Protein AF-A0A3B9C1Z8-F1 (afdb_monomer_lite)

Structure (mmCIF, N/CA/C/O backbone):
data_AF-A0A3B9C1Z8-F1
#
_entry.id   AF-A0A3B9C1Z8-F1
#
loop_
_atom_site.group_PDB
_atom_site.id
_atom_site.type_symbol
_atom_site.label_atom_id
_atom_site.label_alt_id
_atom_site.label_comp_id
_atom_site.label_asym_id
_atom_site.label_entity_id
_atom_site.label_seq_id
_atom_site.pdbx_PDB_ins_code
_atom_site.Cartn_x
_atom_site.Cartn_y
_atom_site.Cartn_z
_atom_site.occupancy
_atom_site.B_iso_or_equiv
_atom_site.auth_seq_id
_atom_site.auth_comp_id
_atom_site.auth_asym_id
_atom_site.auth_atom_id
_atom_site.pdbx_PDB_model_num
ATOM 1 N N . MET A 1 1 ? 46.042 3.396 -9.571 1.00 62.31 1 MET A N 1
ATOM 2 C CA . MET A 1 1 ? 45.270 3.796 -8.370 1.00 62.31 1 MET A CA 1
ATOM 3 C C . MET A 1 1 ? 44.103 4.730 -8.710 1.00 62.31 1 MET A C 1
ATOM 5 O O . MET A 1 1 ? 42.971 4.340 -8.475 1.00 62.31 1 MET A O 1
ATOM 9 N N . ILE A 1 2 ? 44.322 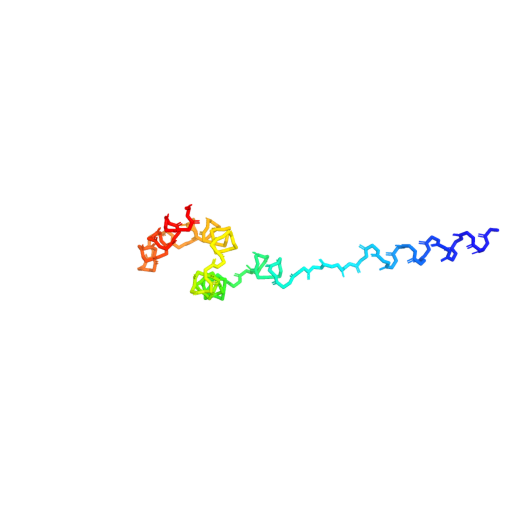5.874 -9.373 1.00 74.56 2 ILE A N 1
ATOM 10 C CA . ILE A 1 2 ? 43.256 6.833 -9.766 1.00 74.56 2 ILE A CA 1
ATOM 11 C C . ILE A 1 2 ? 42.130 6.252 -10.645 1.00 74.56 2 ILE A C 1
ATOM 13 O O . ILE A 1 2 ? 40.965 6.575 -10.440 1.00 74.56 2 ILE A O 1
ATOM 17 N N . ARG A 1 3 ? 42.442 5.345 -11.583 1.00 75.19 3 ARG A N 1
ATOM 18 C CA . ARG A 1 3 ? 41.423 4.711 -12.444 1.00 75.19 3 ARG A CA 1
ATOM 19 C C . ARG A 1 3 ? 40.437 3.832 -11.664 1.00 75.19 3 ARG A C 1
ATOM 21 O O . ARG A 1 3 ? 39.251 3.855 -11.957 1.00 75.19 3 ARG A O 1
ATOM 28 N N . ALA A 1 4 ? 40.913 3.113 -10.646 1.00 78.12 4 ALA A N 1
ATOM 29 C CA . ALA A 1 4 ? 40.058 2.298 -9.783 1.00 78.12 4 ALA A CA 1
ATOM 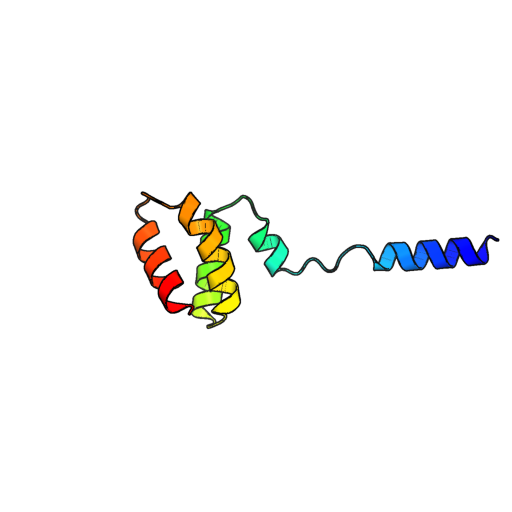30 C C . ALA A 1 4 ? 39.158 3.172 -8.895 1.00 78.12 4 ALA A C 1
ATOM 32 O O . ALA A 1 4 ? 37.993 2.850 -8.691 1.00 78.12 4 ALA A O 1
ATOM 33 N N . PHE A 1 5 ? 39.678 4.315 -8.438 1.00 83.00 5 PHE A N 1
ATOM 34 C CA . PHE A 1 5 ? 38.914 5.285 -7.655 1.00 83.00 5 PHE A CA 1
ATOM 35 C C . PHE A 1 5 ? 37.785 5.934 -8.472 1.00 83.00 5 PHE A C 1
ATOM 37 O O . PHE A 1 5 ? 36.672 6.077 -7.980 1.00 83.00 5 PHE A O 1
ATOM 44 N N . LEU A 1 6 ? 38.038 6.255 -9.746 1.00 83.31 6 LEU A N 1
ATOM 45 C CA . LEU A 1 6 ? 37.016 6.776 -10.664 1.00 83.31 6 LEU A CA 1
ATOM 46 C C . LEU A 1 6 ? 35.913 5.753 -10.968 1.00 83.31 6 LEU A C 1
ATOM 48 O O . LEU A 1 6 ? 34.743 6.122 -11.022 1.00 83.31 6 LEU A O 1
ATOM 52 N N . ILE A 1 7 ? 36.265 4.473 -11.123 1.00 84.44 7 ILE A N 1
ATOM 53 C CA . ILE A 1 7 ? 35.282 3.396 -11.327 1.00 84.44 7 ILE A CA 1
ATOM 54 C C . ILE A 1 7 ? 34.433 3.199 -10.062 1.00 84.44 7 ILE A C 1
ATOM 56 O O . ILE A 1 7 ? 33.215 3.076 -10.159 1.00 84.44 7 ILE A O 1
ATOM 60 N N . LEU A 1 8 ? 35.050 3.240 -8.877 1.00 84.12 8 LEU A N 1
ATOM 61 C CA . LEU A 1 8 ? 34.345 3.158 -7.595 1.00 84.12 8 LEU A CA 1
ATOM 62 C C . LEU A 1 8 ? 33.367 4.332 -7.404 1.00 84.12 8 LEU A C 1
ATOM 64 O O . LEU A 1 8 ? 32.229 4.126 -6.987 1.00 84.12 8 LEU A O 1
ATOM 68 N N . LEU A 1 9 ? 33.789 5.551 -7.755 1.00 82.38 9 LEU A N 1
ATOM 69 C CA . LEU A 1 9 ? 32.952 6.750 -7.696 1.00 82.38 9 LEU A CA 1
ATOM 70 C C . LEU A 1 9 ? 31.757 6.648 -8.656 1.00 82.38 9 LEU A C 1
ATOM 72 O O . LEU A 1 9 ? 30.639 6.994 -8.285 1.00 82.38 9 LEU A O 1
ATOM 76 N N . LEU A 1 10 ? 31.973 6.126 -9.868 1.00 79.38 10 LEU A N 1
ATOM 77 C CA . LEU A 1 10 ? 30.911 5.928 -10.853 1.00 79.38 10 LEU A CA 1
ATOM 78 C C . LEU A 1 10 ? 29.868 4.913 -10.356 1.00 79.38 10 LEU A C 1
ATOM 80 O O . LEU A 1 10 ? 28.673 5.182 -10.434 1.00 79.38 10 LEU A O 1
ATOM 84 N N . VAL A 1 11 ? 30.304 3.791 -9.775 1.00 79.25 11 VAL A N 1
ATOM 85 C CA . VAL A 1 11 ? 29.411 2.773 -9.185 1.00 79.25 11 VAL A CA 1
ATOM 86 C C . VAL A 1 11 ? 28.634 3.328 -7.985 1.00 79.25 11 VAL A C 1
ATOM 88 O O . VAL A 1 11 ? 27.449 3.032 -7.835 1.00 79.25 11 VAL A O 1
ATOM 91 N N . ALA A 1 12 ? 29.254 4.182 -7.166 1.00 77.12 12 ALA A N 1
ATOM 92 C CA . ALA A 1 12 ? 28.587 4.821 -6.031 1.00 77.12 12 ALA A CA 1
ATOM 93 C C . ALA A 1 12 ? 27.451 5.769 -6.461 1.00 77.12 12 ALA A C 1
ATOM 95 O O . ALA A 1 12 ? 26.430 5.841 -5.783 1.00 77.12 12 ALA A O 1
ATOM 96 N N . ILE A 1 13 ? 27.584 6.451 -7.603 1.00 71.81 13 ILE A N 1
ATOM 97 C CA . ILE A 1 13 ? 26.541 7.347 -8.132 1.00 71.81 13 ILE A CA 1
ATOM 98 C C . ILE A 1 13 ? 25.324 6.548 -8.626 1.00 71.81 13 ILE A C 1
ATOM 100 O O . ILE A 1 13 ? 24.191 6.966 -8.401 1.00 71.81 13 ILE A O 1
ATOM 104 N N . PHE A 1 14 ? 25.529 5.369 -9.223 1.00 66.06 14 PHE A N 1
ATOM 105 C CA . PHE A 1 14 ? 24.427 4.485 -9.637 1.00 66.06 14 PHE A CA 1
ATOM 106 C C . PHE A 1 14 ? 23.715 3.791 -8.465 1.00 66.06 14 PHE A C 1
ATOM 108 O O . PHE A 1 14 ? 22.581 3.342 -8.625 1.00 66.06 14 PHE A O 1
ATOM 115 N N . ALA A 1 15 ? 24.334 3.726 -7.282 1.00 65.75 15 ALA A N 1
ATOM 116 C CA . ALA A 1 15 ? 23.703 3.176 -6.080 1.00 65.75 15 ALA A CA 1
ATOM 117 C C . ALA A 1 15 ? 22.677 4.134 -5.442 1.00 65.75 15 ALA A C 1
ATOM 119 O O . ALA A 1 15 ? 21.885 3.721 -4.592 1.00 65.75 15 ALA A O 1
ATOM 120 N N . VAL A 1 16 ? 22.660 5.408 -5.847 1.00 64.88 16 VAL A N 1
ATOM 121 C CA . VAL A 1 16 ? 21.766 6.420 -5.287 1.00 64.88 16 VAL A CA 1
ATOM 122 C C . VAL A 1 16 ? 20.610 6.676 -6.251 1.00 64.88 16 VAL A C 1
ATOM 124 O O . VAL A 1 16 ? 20.716 7.436 -7.205 1.00 64.88 16 VAL A O 1
ATOM 127 N N . SER A 1 17 ? 19.451 6.120 -5.900 1.00 57.38 17 SER A N 1
ATOM 128 C CA . SER A 1 17 ? 18.121 6.615 -6.281 1.00 57.38 17 SER A CA 1
ATOM 129 C C . SER A 1 17 ? 17.427 5.954 -7.479 1.00 57.38 17 SER A C 1
ATOM 131 O O . SER A 1 17 ? 17.309 6.501 -8.572 1.00 57.38 17 SER A O 1
ATOM 133 N N . CYS A 1 18 ? 16.769 4.835 -7.183 1.00 58.03 18 CYS A N 1
ATOM 134 C CA . CYS A 1 18 ? 15.489 4.491 -7.799 1.00 58.03 18 CYS A CA 1
ATOM 135 C C . CYS A 1 18 ? 14.403 4.432 -6.713 1.00 58.03 18 CYS A C 1
ATOM 137 O O . CYS A 1 18 ? 13.811 3.389 -6.465 1.00 58.03 18 CYS A O 1
ATOM 139 N N . THR A 1 19 ? 14.135 5.552 -6.026 1.00 66.38 19 THR A N 1
ATOM 140 C CA . THR A 1 19 ? 12.934 5.626 -5.172 1.00 66.38 19 THR A CA 1
ATOM 141 C C . THR A 1 19 ? 11.713 5.766 -6.068 1.00 66.38 19 THR A C 1
ATOM 143 O O . THR A 1 19 ? 11.491 6.806 -6.700 1.00 66.38 19 THR A O 1
ATOM 146 N N . SER A 1 20 ? 10.920 4.699 -6.149 1.00 80.69 20 SER A N 1
ATOM 147 C CA . SER A 1 20 ? 9.704 4.696 -6.957 1.00 80.69 20 SER A CA 1
ATOM 148 C C . SER A 1 20 ? 8.716 5.760 -6.456 1.00 80.69 20 SER A C 1
ATOM 150 O O . SER A 1 20 ? 8.708 6.142 -5.282 1.00 80.69 20 SER A O 1
ATOM 152 N N . LYS A 1 21 ? 7.833 6.243 -7.340 1.00 85.88 21 LYS A N 1
ATOM 153 C CA . LYS A 1 21 ? 6.749 7.163 -6.938 1.00 85.88 21 LYS A CA 1
ATOM 154 C C . LYS A 1 21 ? 5.906 6.578 -5.797 1.00 85.88 21 LYS A C 1
ATOM 156 O O . LYS A 1 21 ? 5.432 7.329 -4.954 1.00 85.88 21 LYS A O 1
ATOM 161 N N . PHE A 1 22 ? 5.751 5.253 -5.763 1.00 90.44 22 PHE A N 1
ATOM 162 C CA . PHE A 1 22 ? 5.037 4.548 -4.705 1.00 90.44 22 PHE A CA 1
ATOM 163 C C . PHE A 1 22 ? 5.757 4.659 -3.359 1.00 90.44 22 PHE A C 1
ATOM 165 O O . PHE A 1 22 ? 5.135 5.070 -2.389 1.00 90.44 22 PHE A O 1
ATOM 172 N N . GLU A 1 23 ? 7.065 4.406 -3.305 1.00 90.06 23 GLU A N 1
ATOM 173 C CA . GLU A 1 23 ? 7.836 4.526 -2.059 1.00 90.06 23 GLU A CA 1
ATOM 174 C C . GLU A 1 23 ? 7.803 5.942 -1.482 1.00 90.06 23 GLU A C 1
ATOM 176 O O . GLU A 1 23 ? 7.758 6.116 -0.266 1.00 90.06 23 GLU A O 1
ATOM 181 N N . LYS A 1 24 ? 7.788 6.969 -2.342 1.00 90.44 24 LYS A N 1
ATOM 182 C CA . LYS A 1 24 ? 7.628 8.363 -1.900 1.00 90.44 24 LYS A CA 1
ATOM 183 C C . LYS A 1 24 ? 6.264 8.605 -1.251 1.00 90.44 24 LYS A C 1
ATOM 185 O O . LYS A 1 24 ? 6.188 9.323 -0.261 1.00 90.44 24 LYS A O 1
ATOM 190 N N . ILE A 1 25 ? 5.201 8.004 -1.791 1.00 93.25 25 ILE A N 1
ATOM 191 C CA . ILE A 1 25 ? 3.847 8.081 -1.220 1.00 93.25 25 ILE A CA 1
ATOM 192 C C . ILE A 1 25 ? 3.782 7.297 0.095 1.00 93.25 25 ILE A C 1
ATOM 194 O O . ILE A 1 25 ? 3.297 7.820 1.093 1.00 93.25 25 ILE A O 1
ATOM 198 N N . GLN A 1 26 ? 4.315 6.076 0.117 1.00 92.75 26 GLN A N 1
ATOM 199 C CA . GLN A 1 26 ? 4.339 5.214 1.297 1.00 92.75 26 GLN A CA 1
ATOM 200 C C . GLN A 1 26 ? 5.094 5.867 2.462 1.00 92.75 26 GLN A C 1
ATOM 202 O O . GLN A 1 26 ? 4.610 5.895 3.587 1.00 92.75 26 GLN A O 1
ATOM 207 N N . LYS A 1 27 ? 6.244 6.492 2.201 1.00 90.06 27 LYS A N 1
ATOM 208 C CA . LYS A 1 27 ? 7.033 7.190 3.231 1.00 90.06 27 LYS A CA 1
ATOM 209 C C . LYS A 1 27 ? 6.499 8.584 3.583 1.00 90.06 27 LYS A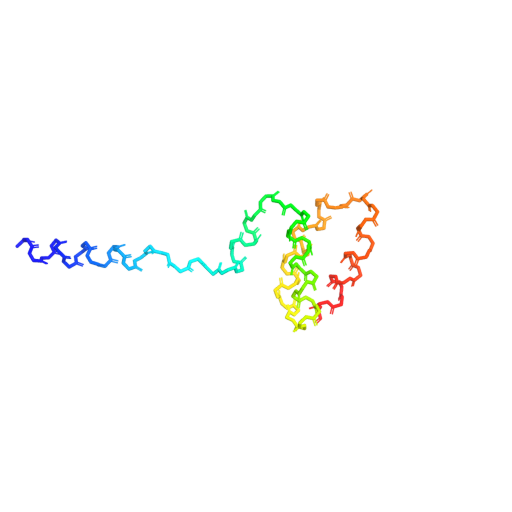 C 1
ATOM 211 O O . LYS A 1 27 ? 7.056 9.234 4.467 1.00 90.06 27 LYS A O 1
ATOM 216 N N . SER A 1 28 ? 5.450 9.065 2.910 1.00 91.25 28 SER A N 1
ATOM 217 C CA . SER A 1 28 ? 4.852 10.366 3.215 1.00 91.25 28 SER A CA 1
ATOM 218 C C . SER A 1 28 ? 4.242 10.372 4.617 1.00 91.25 28 SER A C 1
ATOM 220 O O . SER A 1 28 ? 3.568 9.419 5.015 1.00 91.25 28 SER A O 1
ATOM 222 N N . ARG A 1 29 ? 4.451 11.473 5.348 1.00 91.69 29 ARG A N 1
ATOM 223 C CA . ARG A 1 29 ? 3.821 11.731 6.658 1.00 91.69 29 ARG A CA 1
ATOM 224 C C . ARG A 1 29 ? 2.459 12.417 6.534 1.00 91.69 29 ARG A C 1
ATOM 226 O O . ARG A 1 29 ? 1.765 12.570 7.530 1.00 91.69 29 ARG A O 1
ATOM 233 N N . ASP A 1 30 ? 2.091 12.829 5.324 1.00 94.69 30 ASP A N 1
ATOM 234 C CA . ASP A 1 30 ? 0.756 13.330 5.021 1.00 94.69 30 ASP A CA 1
ATOM 235 C C . ASP A 1 30 ? -0.187 12.137 4.806 1.00 94.69 30 ASP A C 1
ATOM 237 O O . ASP A 1 30 ? -0.182 11.491 3.750 1.00 94.69 30 ASP A O 1
ATOM 241 N N . TYR A 1 31 ? -0.937 11.800 5.856 1.00 93.69 31 TYR A N 1
ATOM 242 C CA . TYR A 1 31 ? -1.824 10.638 5.878 1.00 93.69 31 TYR A CA 1
ATOM 243 C C . TYR A 1 31 ? -3.077 10.827 5.019 1.00 93.69 31 TYR A C 1
ATOM 245 O O . TYR A 1 31 ? -3.541 9.855 4.426 1.00 93.69 31 TYR A O 1
ATOM 253 N N . GLU A 1 32 ? -3.581 12.055 4.890 1.00 93.62 32 GLU A N 1
ATOM 254 C CA . GLU A 1 32 ? -4.703 12.380 3.999 1.00 93.62 32 GLU A CA 1
ATOM 255 C C . GLU A 1 32 ? -4.283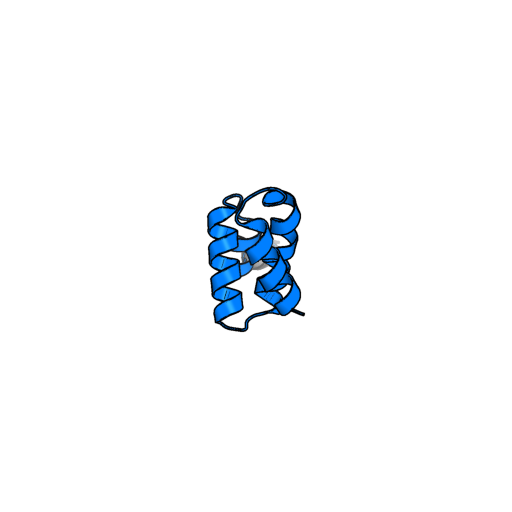 12.203 2.538 1.00 93.62 32 GLU A C 1
ATOM 257 O O . GLU A 1 32 ? -4.958 11.522 1.761 1.00 93.62 32 GLU A O 1
ATOM 262 N N . TYR A 1 33 ? -3.104 12.711 2.170 1.00 95.00 33 TYR A N 1
ATOM 263 C CA . TYR A 1 33 ? -2.531 12.484 0.845 1.00 95.00 33 TYR A CA 1
ATOM 264 C C . TYR A 1 33 ? -2.290 10.994 0.573 1.00 95.00 33 TYR A C 1
ATOM 266 O O . TYR A 1 33 ? -2.602 10.493 -0.513 1.00 95.00 33 TYR A O 1
ATOM 274 N N . LYS A 1 34 ? -1.761 10.255 1.558 1.00 95.81 34 LYS A N 1
ATOM 275 C CA . LYS A 1 34 ? -1.567 8.803 1.440 1.00 95.81 34 LYS A CA 1
ATOM 276 C C . LYS A 1 34 ? -2.902 8.086 1.218 1.00 95.81 34 LYS A C 1
ATOM 278 O O . LYS A 1 34 ? -2.976 7.233 0.334 1.00 95.81 34 LYS A O 1
ATOM 283 N N . LEU A 1 35 ? -3.955 8.467 1.945 1.00 96.25 35 LEU A N 1
ATOM 284 C CA . LEU A 1 35 ? -5.303 7.914 1.793 1.00 96.25 35 LEU A CA 1
ATOM 285 C C . LEU A 1 35 ? -5.880 8.205 0.405 1.00 96.25 35 LEU A C 1
ATOM 287 O O . LEU A 1 35 ? -6.404 7.304 -0.253 1.00 96.25 35 LEU A O 1
ATOM 291 N N . GLN A 1 36 ? -5.734 9.436 -0.084 1.00 96.50 36 GLN A N 1
ATOM 292 C CA . GLN A 1 36 ? -6.145 9.803 -1.437 1.00 96.50 36 GLN A CA 1
ATOM 293 C C . GLN A 1 36 ? -5.434 8.938 -2.485 1.00 96.50 36 GLN A C 1
ATOM 295 O O . GLN A 1 36 ? -6.078 8.396 -3.382 1.00 96.50 36 GLN A O 1
ATOM 300 N N . LYS A 1 37 ? -4.115 8.751 -2.362 1.00 96.81 37 LYS A N 1
ATOM 301 C CA . LYS A 1 37 ? -3.356 7.898 -3.286 1.00 96.81 37 LYS A CA 1
ATOM 302 C C . LYS A 1 37 ? -3.709 6.421 -3.169 1.00 96.81 37 LYS A C 1
ATOM 304 O O . LYS A 1 37 ? -3.767 5.755 -4.199 1.00 96.81 37 LYS A O 1
ATOM 309 N N . ALA A 1 38 ? -3.993 5.917 -1.972 1.00 96.38 38 ALA A N 1
ATOM 310 C CA . ALA A 1 38 ? -4.496 4.559 -1.783 1.00 96.38 38 ALA A CA 1
ATOM 311 C C . ALA A 1 38 ? -5.828 4.352 -2.525 1.00 96.38 38 ALA A C 1
ATOM 313 O O . ALA A 1 38 ? -5.962 3.387 -3.275 1.00 96.38 38 ALA A O 1
ATOM 314 N N . ASN A 1 39 ? -6.755 5.313 -2.417 1.00 97.25 39 ASN A N 1
ATOM 315 C CA . ASN A 1 39 ? -8.011 5.312 -3.172 1.00 97.25 39 ASN A CA 1
ATOM 316 C C . ASN A 1 39 ? -7.779 5.357 -4.689 1.00 97.25 39 ASN A C 1
ATOM 318 O O . ASN A 1 39 ? -8.357 4.555 -5.411 1.00 97.25 39 ASN A O 1
ATOM 322 N N . GLU A 1 40 ? -6.871 6.204 -5.182 1.00 97.31 40 GLU A N 1
ATOM 323 C CA . GLU A 1 40 ? -6.526 6.220 -6.612 1.00 97.31 40 GLU A CA 1
ATOM 324 C C . GLU A 1 40 ? -5.962 4.872 -7.098 1.00 97.31 40 GLU A C 1
ATOM 326 O O . GLU A 1 40 ? -6.233 4.459 -8.227 1.00 97.31 40 GLU A O 1
ATOM 331 N N . TYR A 1 41 ? -5.148 4.186 -6.286 1.00 97.06 41 TYR A N 1
ATOM 332 C CA . TYR A 1 41 ? -4.640 2.854 -6.626 1.00 97.06 41 TYR A CA 1
ATOM 333 C C . TYR A 1 41 ? -5.749 1.802 -6.617 1.00 97.06 41 TYR A C 1
ATOM 335 O O . TYR A 1 41 ? -5.778 0.959 -7.515 1.00 97.06 41 TYR A O 1
ATOM 343 N N . TYR A 1 42 ? -6.668 1.880 -5.656 1.00 97.44 42 TYR A N 1
ATOM 344 C CA . TYR A 1 42 ? -7.849 1.028 -5.578 1.00 97.44 42 TYR A CA 1
ATOM 345 C C . TYR A 1 42 ? -8.730 1.175 -6.824 1.00 97.44 42 TYR A C 1
ATOM 347 O O . TYR A 1 42 ? -9.034 0.184 -7.486 1.00 97.44 42 TYR A O 1
ATOM 355 N N . ASP A 1 43 ? -9.051 2.411 -7.210 1.00 97.25 43 ASP A N 1
ATOM 356 C CA . ASP A 1 43 ? -9.894 2.711 -8.374 1.00 97.25 43 ASP A CA 1
ATOM 357 C C . ASP A 1 43 ? -9.238 2.240 -9.684 1.00 97.25 43 ASP A C 1
ATOM 359 O O . ASP A 1 43 ? -9.905 1.788 -10.615 1.00 97.25 43 ASP A O 1
ATOM 363 N N . LYS A 1 44 ? -7.900 2.261 -9.738 1.00 97.12 44 LYS A N 1
ATOM 364 C CA . LYS A 1 44 ? -7.096 1.713 -10.845 1.00 97.12 44 LYS A CA 1
ATOM 365 C C . LYS A 1 44 ? -6.919 0.192 -10.792 1.00 97.12 44 LYS A C 1
ATOM 367 O O . LYS A 1 44 ? -6.144 -0.340 -11.587 1.00 97.12 44 LYS A O 1
ATOM 372 N N . LYS A 1 45 ? -7.584 -0.508 -9.866 1.00 96.31 45 LYS A N 1
ATOM 373 C CA . LYS A 1 45 ? -7.445 -1.955 -9.612 1.00 96.31 45 LYS A CA 1
ATOM 374 C C . LYS A 1 45 ? -6.014 -2.394 -9.279 1.00 96.31 45 LYS A C 1
ATOM 376 O O . LYS A 1 45 ? -5.661 -3.562 -9.412 1.00 96.31 45 LYS A O 1
ATOM 381 N N . GLN A 1 46 ? -5.164 -1.469 -8.831 1.00 96.62 46 GLN A N 1
ATOM 382 C CA . GLN A 1 46 ? -3.817 -1.764 -8.340 1.00 96.62 46 GLN A CA 1
ATOM 383 C C . GLN A 1 46 ? -3.896 -2.181 -6.868 1.00 96.62 46 GLN A C 1
ATOM 385 O O . GLN A 1 46 ? -3.321 -1.528 -5.995 1.00 96.62 46 GLN A O 1
ATOM 390 N N . PHE A 1 47 ? -4.633 -3.262 -6.600 1.00 96.81 47 PHE A N 1
ATOM 391 C CA . PHE A 1 47 ? -5.023 -3.664 -5.248 1.00 96.81 47 PHE A CA 1
ATOM 392 C C . PHE A 1 47 ? -3.833 -3.939 -4.337 1.00 96.81 47 PHE A C 1
ATOM 394 O O . PHE A 1 47 ? -3.836 -3.454 -3.218 1.00 96.81 47 PHE A O 1
ATOM 401 N N . ALA A 1 48 ? -2.760 -4.560 -4.836 1.00 95.75 48 ALA A N 1
ATOM 402 C CA . ALA A 1 48 ? -1.547 -4.779 -4.045 1.00 95.75 48 ALA A CA 1
ATOM 403 C C . ALA A 1 48 ? -0.951 -3.472 -3.481 1.00 95.75 48 ALA A C 1
ATOM 405 O O . ALA A 1 48 ? -0.588 -3.402 -2.313 1.00 95.75 48 ALA A O 1
ATOM 406 N N . LYS A 1 49 ? -0.899 -2.402 -4.289 1.00 95.50 49 LYS A N 1
ATOM 407 C CA . LYS A 1 49 ? -0.390 -1.093 -3.839 1.00 95.50 49 LYS A CA 1
ATOM 408 C C . LYS A 1 49 ? -1.364 -0.393 -2.903 1.00 95.50 49 LYS A C 1
ATOM 410 O O . LYS A 1 49 ? -0.936 0.257 -1.955 1.00 95.50 49 LYS A O 1
ATOM 415 N N . ALA A 1 50 ? -2.657 -0.490 -3.198 1.00 97.31 50 ALA A N 1
ATOM 416 C CA . ALA A 1 50 ? -3.694 0.080 -2.353 1.00 97.31 50 ALA A CA 1
ATOM 417 C C . ALA A 1 50 ? -3.686 -0.581 -0.966 1.00 97.31 50 ALA A C 1
ATOM 419 O O . ALA A 1 5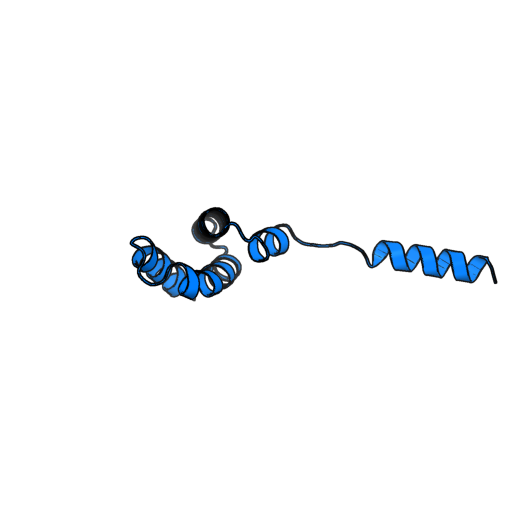0 ? -3.662 0.129 0.033 1.00 97.31 50 ALA A O 1
ATOM 420 N N . ASN A 1 51 ? -3.602 -1.914 -0.919 1.00 97.75 51 ASN A N 1
ATOM 421 C CA . ASN A 1 51 ? -3.547 -2.729 0.292 1.00 97.75 51 ASN A CA 1
ATOM 422 C C . ASN A 1 51 ? -2.428 -2.269 1.231 1.00 97.75 51 ASN A C 1
ATOM 424 O O . ASN A 1 51 ? -2.712 -1.877 2.359 1.00 97.75 51 ASN A O 1
ATOM 428 N N . THR A 1 52 ? -1.188 -2.195 0.733 1.00 96.31 52 THR A N 1
ATOM 429 C CA . THR A 1 52 ? -0.032 -1.756 1.531 1.00 96.31 52 THR A CA 1
ATOM 430 C C . THR A 1 52 ? -0.232 -0.364 2.132 1.00 96.31 52 THR A C 1
ATOM 432 O O . THR A 1 52 ? 0.086 -0.134 3.295 1.00 96.31 52 THR A O 1
ATOM 435 N N . LEU A 1 53 ? -0.771 0.587 1.360 1.00 96.38 53 LEU A N 1
ATOM 436 C CA . LEU A 1 53 ? -1.016 1.933 1.883 1.00 96.38 53 LEU A CA 1
ATOM 437 C C . LEU A 1 53 ? -2.157 1.943 2.903 1.00 96.38 53 LEU A C 1
ATOM 439 O O . LEU A 1 53 ? -2.065 2.652 3.900 1.00 96.38 53 LEU A O 1
ATOM 443 N N . TYR A 1 54 ? -3.223 1.180 2.669 1.00 97.38 54 TYR A N 1
ATOM 444 C CA . TYR A 1 54 ? -4.339 1.084 3.601 1.00 97.38 54 TYR A CA 1
ATOM 445 C C . TYR A 1 54 ? -3.937 0.439 4.926 1.00 97.38 54 TYR A C 1
ATOM 447 O O . TYR A 1 54 ? -4.347 0.949 5.963 1.00 97.38 54 TYR A O 1
ATOM 455 N N . GLU A 1 55 ? -3.117 -0.613 4.909 1.00 96.00 55 GLU A N 1
ATOM 456 C CA . GLU A 1 55 ? -2.644 -1.310 6.111 1.00 96.00 55 GLU A CA 1
ATOM 457 C C . GLU A 1 55 ? -1.979 -0.342 7.099 1.00 96.00 55 GLU A C 1
ATOM 459 O O . GLU A 1 55 ? -2.349 -0.285 8.273 1.00 96.00 55 GLU A O 1
ATOM 464 N N . GLU A 1 56 ? -1.066 0.499 6.608 1.00 94.06 56 GLU A N 1
ATOM 465 C CA . GLU A 1 56 ? -0.414 1.529 7.422 1.00 94.06 56 GLU A CA 1
ATOM 466 C C . GLU A 1 56 ? -1.422 2.543 7.980 1.00 94.06 56 GLU A C 1
ATOM 468 O O . GLU A 1 56 ? -1.304 3.001 9.119 1.00 94.06 56 GLU A O 1
ATOM 473 N N . LEU A 1 57 ? -2.435 2.890 7.185 1.00 95.81 57 LEU A N 1
ATOM 474 C CA . LEU A 1 57 ? -3.446 3.878 7.543 1.00 95.81 57 LEU A CA 1
ATOM 475 C C . LEU A 1 57 ? -4.500 3.353 8.524 1.00 95.81 57 LEU A C 1
ATOM 477 O O . LEU A 1 57 ? -5.131 4.168 9.196 1.00 95.81 57 LEU A O 1
ATOM 481 N N . LEU A 1 58 ? -4.674 2.035 8.670 1.00 94.94 58 LEU A N 1
ATOM 482 C CA . LEU A 1 58 ? -5.642 1.450 9.607 1.00 94.94 58 LEU A CA 1
ATOM 483 C C . LEU A 1 58 ? -5.415 1.925 11.038 1.00 94.94 58 LEU A C 1
ATOM 485 O O . LEU A 1 58 ? -6.360 2.288 11.734 1.00 94.94 58 LEU A O 1
ATOM 489 N N . THR A 1 59 ? -4.160 1.929 11.481 1.00 92.75 59 THR A N 1
ATOM 490 C CA . THR A 1 59 ? -3.815 2.340 12.848 1.00 92.75 59 THR A CA 1
ATOM 491 C C . THR A 1 59 ? -3.980 3.843 13.055 1.00 92.75 59 THR A C 1
ATOM 493 O O . THR A 1 59 ? -4.400 4.264 14.129 1.00 92.75 59 THR A O 1
ATOM 496 N N . ILE A 1 60 ? -3.717 4.636 12.013 1.00 93.94 60 ILE A N 1
ATOM 497 C CA . ILE A 1 60 ? -3.777 6.101 12.042 1.00 93.94 60 ILE A CA 1
ATOM 498 C C . ILE A 1 60 ? -5.221 6.605 12.033 1.00 93.94 60 ILE A C 1
ATOM 500 O O . ILE A 1 60 ? -5.580 7.489 12.804 1.00 93.94 60 ILE A O 1
ATOM 504 N N . PHE A 1 61 ? -6.058 6.036 11.167 1.00 94.12 61 PHE A N 1
ATOM 505 C CA . PHE A 1 61 ? -7.443 6.463 10.991 1.00 94.12 61 PHE A CA 1
ATOM 506 C C . PHE A 1 61 ? -8.412 5.771 11.951 1.00 94.12 61 PHE A C 1
ATOM 508 O O . PHE A 1 61 ? -9.600 6.093 11.929 1.00 94.12 61 PHE A O 1
ATOM 515 N N . LYS A 1 62 ? -7.957 4.844 12.803 1.00 93.12 62 LYS A N 1
ATOM 516 C CA . LYS A 1 62 ? -8.819 4.144 13.763 1.00 93.12 62 LYS A CA 1
ATOM 517 C C . LYS A 1 62 ? -9.596 5.138 14.631 1.00 93.12 62 LYS A C 1
ATOM 519 O O . LYS A 1 62 ? -9.017 6.013 15.263 1.00 93.12 62 LYS A O 1
ATOM 524 N N . GLY A 1 63 ? -10.919 4.986 14.671 1.00 91.00 63 GLY A N 1
ATOM 525 C CA . GLY A 1 63 ? -11.807 5.875 15.432 1.00 91.00 63 GLY A CA 1
ATOM 526 C C . GLY A 1 63 ? -12.173 7.186 14.723 1.00 91.00 63 GLY A C 1
ATOM 527 O O . GLY A 1 63 ? -12.939 7.975 15.268 1.00 91.00 63 GLY A O 1
ATOM 528 N N . THR A 1 64 ? -11.681 7.418 13.503 1.00 93.62 64 THR A N 1
ATOM 529 C CA . THR A 1 64 ? -12.155 8.512 12.643 1.00 93.62 64 THR A CA 1
ATOM 530 C C . THR A 1 64 ? -13.378 8.078 11.832 1.00 93.62 64 THR A C 1
ATOM 532 O O . THR A 1 64 ? -13.607 6.889 11.610 1.00 93.62 64 THR A O 1
ATOM 535 N N . LYS A 1 65 ? -14.139 9.047 11.309 1.00 92.44 65 LYS A N 1
ATOM 536 C CA . LYS A 1 65 ? -15.277 8.773 10.412 1.00 92.44 65 LYS A CA 1
ATOM 537 C C . LYS A 1 65 ? -14.860 8.082 9.107 1.00 92.44 65 LYS A C 1
ATOM 539 O O . LYS A 1 65 ? -15.641 7.332 8.537 1.00 92.44 65 LYS A O 1
ATOM 544 N N . SER A 1 66 ? -13.631 8.315 8.649 1.00 90.00 66 SER A N 1
ATOM 545 C CA . SER A 1 66 ? -13.100 7.737 7.409 1.00 90.00 66 SER A CA 1
ATOM 546 C C . SER A 1 66 ? -12.669 6.275 7.564 1.00 90.00 66 SER A C 1
ATOM 548 O O . SER A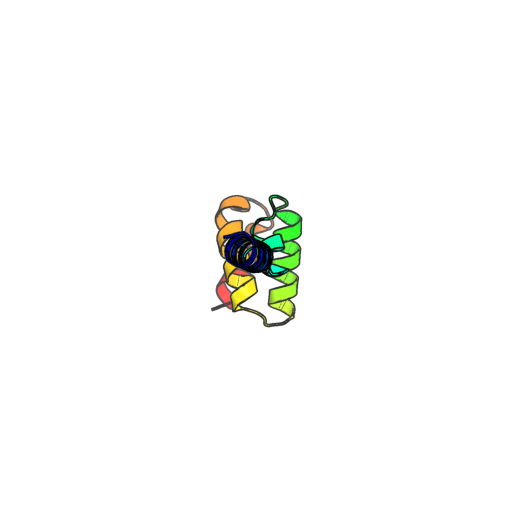 1 66 ? -12.443 5.602 6.559 1.00 90.00 66 SER A O 1
ATOM 550 N N . PHE A 1 67 ? -12.559 5.772 8.801 1.00 95.31 67 PHE A N 1
ATOM 551 C CA . PHE A 1 67 ? -12.057 4.428 9.087 1.00 95.31 67 PHE A CA 1
ATOM 552 C C . PHE A 1 67 ? -12.899 3.328 8.448 1.00 95.31 67 PHE A C 1
ATOM 554 O O . PHE A 1 67 ? -12.346 2.403 7.870 1.00 95.31 67 PHE A O 1
ATOM 561 N N . GLU A 1 68 ? -14.225 3.428 8.534 1.00 93.75 68 GLU A N 1
ATOM 562 C CA . GLU A 1 68 ? -15.133 2.387 8.046 1.00 93.75 68 GLU A CA 1
ATOM 563 C C . GLU A 1 68 ? -14.995 2.184 6.531 1.00 93.75 68 GLU A C 1
ATOM 565 O O . GLU A 1 68 ? -14.762 1.068 6.064 1.00 93.75 68 GLU A O 1
ATOM 570 N N . GLY A 1 69 ? -15.035 3.277 5.762 1.00 94.94 69 GLY A N 1
ATOM 571 C CA . GLY A 1 69 ? -14.850 3.228 4.311 1.00 94.94 69 GLY A CA 1
ATOM 572 C C . GLY A 1 69 ? -13.444 2.780 3.907 1.00 94.94 69 GLY A C 1
ATOM 573 O O . GLY A 1 69 ? -13.286 2.036 2.938 1.00 94.94 69 GLY A O 1
ATOM 574 N N . LEU A 1 70 ? -12.421 3.190 4.662 1.00 95.94 70 LEU A N 1
ATOM 575 C CA . LEU A 1 70 ? -11.049 2.726 4.467 1.00 95.94 70 LEU A CA 1
ATOM 576 C C . LEU A 1 70 ? -10.943 1.216 4.704 1.00 95.94 70 LEU A C 1
ATOM 578 O O . LEU A 1 70 ? -10.396 0.509 3.862 1.00 95.94 70 LEU A O 1
ATOM 582 N N . TYR A 1 71 ? -11.497 0.716 5.809 1.00 96.50 71 TYR A N 1
ATOM 583 C CA . TYR A 1 71 ? -11.462 -0.698 6.176 1.00 96.50 71 TYR A CA 1
ATOM 584 C C . TYR A 1 71 ? -12.200 -1.572 5.159 1.00 96.50 71 TYR A C 1
ATOM 586 O O . TYR A 1 71 ? -11.697 -2.628 4.779 1.00 96.50 71 TYR A O 1
ATOM 594 N N . TYR A 1 72 ? -13.341 -1.101 4.648 1.00 96.31 72 TYR A N 1
ATOM 595 C CA . TYR A 1 72 ? -14.064 -1.773 3.569 1.00 96.31 72 TYR A CA 1
ATOM 596 C C . TYR A 1 72 ? -13.204 -1.919 2.306 1.00 96.31 72 TYR A C 1
ATOM 598 O O . TYR A 1 72 ? -13.049 -3.019 1.776 1.00 96.31 72 TYR A O 1
ATOM 606 N N . LYS A 1 73 ? -12.592 -0.821 1.839 1.00 96.94 73 LYS A N 1
ATOM 607 C CA . LYS A 1 73 ? -11.721 -0.855 0.654 1.00 96.94 73 LYS A CA 1
ATOM 608 C C . LYS A 1 73 ? -10.475 -1.702 0.883 1.00 96.94 73 LYS A C 1
ATOM 610 O O . LYS A 1 73 ? -10.072 -2.427 -0.018 1.00 96.94 73 LYS A O 1
ATOM 615 N N . TYR A 1 74 ? -9.891 -1.648 2.077 1.00 97.50 74 TYR A N 1
ATOM 616 C CA . TYR A 1 74 ? -8.778 -2.510 2.462 1.00 97.50 74 TYR A CA 1
ATOM 617 C C . TYR A 1 74 ? -9.153 -3.991 2.343 1.00 97.50 74 TYR A C 1
ATOM 619 O O . TYR A 1 74 ? -8.455 -4.743 1.670 1.00 97.50 74 TYR A O 1
ATOM 627 N N . ALA A 1 75 ? -10.288 -4.404 2.907 1.00 97.00 75 ALA A N 1
ATOM 628 C CA . ALA A 1 75 ? -10.751 -5.787 2.818 1.00 97.00 75 ALA A CA 1
ATOM 629 C C . ALA A 1 75 ? -10.979 -6.241 1.364 1.00 97.00 75 ALA A C 1
ATOM 631 O O . ALA A 1 75 ? -10.653 -7.371 1.022 1.00 97.00 75 ALA A O 1
ATOM 632 N N . TYR A 1 76 ? -11.466 -5.354 0.492 1.00 96.69 76 TYR A N 1
ATOM 633 C CA . TYR A 1 76 ? -11.674 -5.652 -0.931 1.00 96.69 76 TYR A CA 1
ATOM 634 C C . TYR A 1 76 ? -10.367 -5.768 -1.743 1.00 96.69 76 TYR A C 1
ATOM 636 O O . TYR A 1 76 ? -10.380 -6.210 -2.887 1.00 96.69 76 TYR A O 1
ATOM 644 N N . THR A 1 77 ? -9.223 -5.354 -1.192 1.00 95.62 77 THR A N 1
ATOM 645 C CA . THR A 1 77 ? -7.933 -5.429 -1.906 1.00 95.62 77 THR A CA 1
ATOM 646 C C . THR A 1 77 ? -7.232 -6.789 -1.824 1.00 95.62 77 THR A C 1
ATOM 648 O O . THR A 1 77 ? -6.161 -6.927 -2.418 1.00 95.62 77 THR A O 1
ATOM 651 N N . PHE A 1 78 ? -7.805 -7.754 -1.099 1.00 90.81 78 PHE A N 1
ATOM 652 C CA . PHE A 1 78 ? -7.366 -9.154 -1.056 1.00 90.81 78 PHE A CA 1
ATOM 653 C C . PHE A 1 78 ? -8.057 -9.976 -2.146 1.00 90.81 78 PHE A C 1
ATOM 655 O O . PHE A 1 78 ? -7.361 -10.818 -2.756 1.00 90.81 78 PHE A O 1
#

Sequence (78 aa):
MIRAFLILLLVAIFAVSCTSKFEKIQKSRDYEYKLQKANEYYDKKQFAKANTLYEELLTIFKGTKSFEGLYYKYAYTF

Foldseek 3Di:
DVVVVVVVVVVVVVVDDPCDPLNVLQPDPPLVSLLVVLVVCLVVLVLVSSLSSLVVCQVVCPPPPCNVVSVVSNVVSD

Radius of gyration: 18.67 Å; chains: 1; bounding box: 60×22×28 Å

pLDDT: mean 89.33, std 10.42, range [57.38, 97.75]

Secondary structure (DSSP, 8-state):
-HHHHHHHHHHHHHTS----HHHHHHT-S-HHHHHHHHHHHHHTT-HHHHHHHHHHHHHHHTTSTTHHHHHHHHHHT-